Protein AF-A0A7Y6WVG9-F1 (afdb_monomer)

Nearest PDB structures (foldseek):
  2kzs-assembly1_A  TM=5.452E-01  e=2.997E+00  Homo sapiens
  3g6i-assembly1_A-2  TM=3.743E-01  e=1.807E+00  Bacteroides thetaiotaomicron VPI-5482

Mean predicted aligned error: 2.06 Å

Radius of gyration: 11.89 Å; Cα contacts (8 Å, |Δi|>4): 63; chains: 1; bounding box: 29×27×27 Å

Sequence (78 aa):
MSPSDLHKFVEDGIARGRRYGLTSERDLARFVNVQFALGAEFDADPRHAWAADVLKASGVPASTRVDQLCELTAGALR

Foldseek 3Di:
DDPVVVVVLLVLQLVVLVVLVDDDPVLSVLSSVLCVQCHSPLLPDPVNVVLVVLSNDPPDDSVRSSVVSNVVSVVVND

pLDDT: mean 97.08, std 3.14, range [79.06, 98.81]

Secondary structure (DSSP, 8-state):
--HHHHHHHHHHHHHHHHHTT--SHHHHHHHHHHHHHH-TTTTT-GGGHHHHHHHH-TTS-HHHHHHHHHHHHHHHT-

Solvent-accessible surface area (backbone atoms only — not comparable to full-atom values): 4433 Å² tot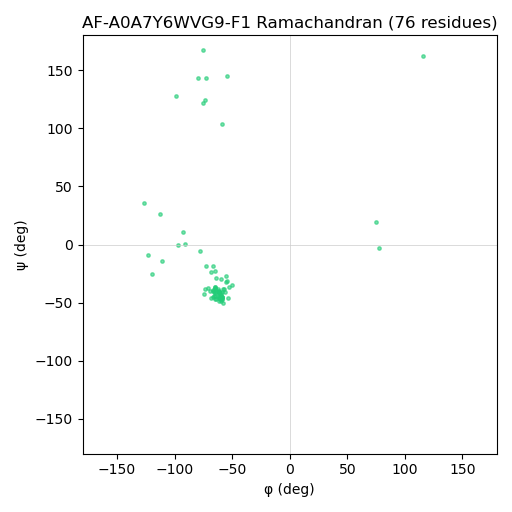al; per-residue (Å²): 129,53,75,69,54,48,53,50,52,49,52,52,32,39,57,54,36,41,76,56,65,42,80,51,70,68,49,29,53,51,50,33,51,49,28,74,73,68,32,91,54,34,63,76,34,79,96,34,49,65,47,34,53,45,56,62,45,78,97,54,56,56,62,59,32,47,52,52,47,52,55,52,49,63,57,71,75,105

Structure (mmCIF, N/CA/C/O backb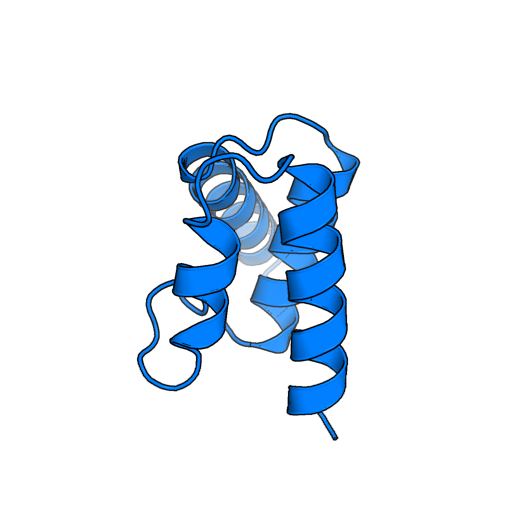one):
data_AF-A0A7Y6WVG9-F1
#
_entry.id   AF-A0A7Y6WVG9-F1
#
loop_
_atom_site.group_PDB
_atom_site.id
_atom_site.type_symbol
_atom_site.label_atom_id
_atom_site.label_alt_id
_atom_site.label_comp_id
_atom_site.label_asym_id
_atom_site.label_entity_id
_atom_site.label_seq_id
_atom_site.pdbx_PDB_ins_code
_atom_site.Cartn_x
_atom_site.Cartn_y
_atom_site.Cartn_z
_atom_site.occupancy
_atom_site.B_iso_or_equiv
_atom_site.auth_seq_id
_atom_site.auth_comp_id
_atom_site.auth_asym_id
_atom_site.auth_atom_id
_atom_site.pdbx_PDB_model_num
ATOM 1 N N . MET A 1 1 ? 12.954 6.458 -14.495 1.00 81.75 1 MET A N 1
ATOM 2 C CA . MET A 1 1 ? 11.661 7.113 -14.217 1.00 81.75 1 MET A CA 1
ATOM 3 C C . MET A 1 1 ? 11.865 8.608 -14.382 1.00 81.75 1 MET A C 1
ATOM 5 O O . MET A 1 1 ? 12.785 9.132 -13.762 1.00 81.75 1 MET A O 1
ATOM 9 N N . SER A 1 2 ? 11.112 9.266 -15.264 1.00 96.19 2 SER A N 1
ATOM 10 C CA . SER A 1 2 ? 11.111 10.733 -15.352 1.00 96.19 2 SER A CA 1
ATOM 11 C C . S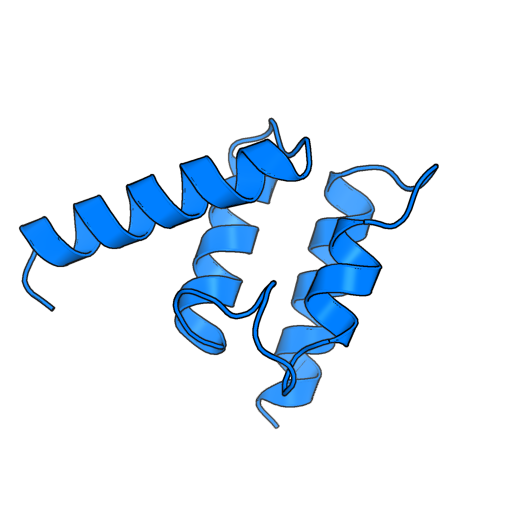ER A 1 2 ? 10.315 11.349 -14.186 1.00 96.19 2 SER A C 1
ATOM 13 O O . SER A 1 2 ? 9.573 10.628 -13.516 1.00 96.19 2 SER A O 1
ATOM 15 N N . PRO A 1 3 ? 10.406 12.668 -13.931 1.00 94.88 3 PRO A N 1
ATOM 16 C CA . PRO A 1 3 ? 9.569 13.319 -12.919 1.00 94.88 3 PRO A CA 1
ATOM 17 C C . PRO A 1 3 ? 8.061 13.140 -13.155 1.00 94.88 3 PRO A C 1
ATOM 19 O O . PRO A 1 3 ? 7.311 12.912 -12.210 1.00 94.88 3 PRO A O 1
ATOM 22 N N . SER A 1 4 ? 7.609 13.180 -14.412 1.00 96.31 4 SER A N 1
ATOM 23 C CA . SER A 1 4 ? 6.202 12.933 -14.755 1.00 96.31 4 SER A CA 1
ATOM 24 C C . SER A 1 4 ? 5.793 11.485 -14.488 1.00 96.31 4 SER A C 1
ATOM 26 O O . SER A 1 4 ? 4.710 11.248 -13.956 1.00 96.31 4 SER A O 1
ATOM 28 N N . ASP A 1 5 ? 6.675 10.526 -14.785 1.00 96.25 5 ASP A N 1
ATOM 29 C CA . ASP A 1 5 ? 6.422 9.115 -14.474 1.00 96.25 5 ASP A CA 1
ATOM 30 C C . ASP A 1 5 ? 6.342 8.888 -12.960 1.00 96.25 5 ASP A C 1
ATOM 32 O O . ASP A 1 5 ? 5.531 8.089 -12.504 1.00 96.25 5 ASP A O 1
ATOM 36 N N . LEU A 1 6 ? 7.156 9.606 -12.177 1.00 97.62 6 LEU A N 1
ATOM 37 C CA . LEU A 1 6 ? 7.146 9.532 -10.718 1.00 97.62 6 LEU A CA 1
ATOM 38 C C . LEU A 1 6 ? 5.828 10.037 -10.134 1.00 97.62 6 LEU A C 1
ATOM 40 O O . LEU A 1 6 ? 5.244 9.363 -9.289 1.00 97.62 6 LEU A O 1
ATOM 44 N N . HIS A 1 7 ? 5.339 11.191 -10.593 1.00 97.75 7 HIS A N 1
ATOM 45 C CA . HIS A 1 7 ? 4.040 11.704 -10.154 1.00 97.75 7 HIS A CA 1
ATOM 46 C C . HIS A 1 7 ? 2.922 10.718 -10.469 1.00 97.75 7 HIS A C 1
ATOM 48 O O . HIS A 1 7 ? 2.148 10.374 -9.581 1.00 97.75 7 HIS A O 1
ATOM 54 N N . LYS A 1 8 ? 2.902 10.187 -11.696 1.00 97.75 8 LYS A N 1
ATOM 55 C CA . LYS A 1 8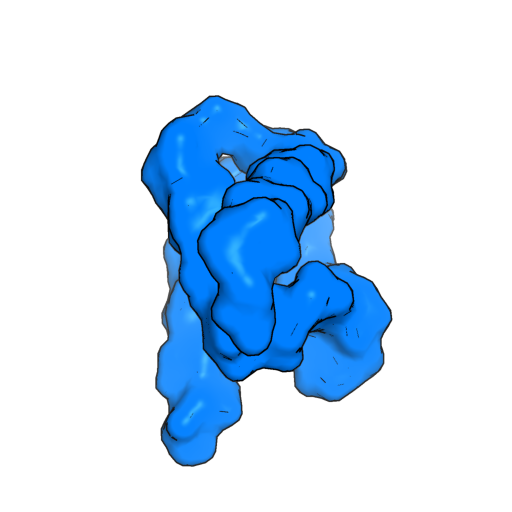 ? 1.918 9.184 -12.096 1.00 97.75 8 LYS A CA 1
ATOM 56 C C . LYS A 1 8 ? 2.001 7.925 -11.230 1.00 97.75 8 LYS A C 1
ATOM 58 O O . LYS A 1 8 ? 0.974 7.426 -10.789 1.00 97.75 8 LYS A O 1
ATOM 63 N N . PHE A 1 9 ? 3.210 7.440 -10.943 1.00 97.88 9 PHE A N 1
ATOM 64 C CA . PHE A 1 9 ? 3.421 6.275 -10.083 1.00 97.88 9 PHE A CA 1
ATOM 65 C C . PHE A 1 9 ? 2.841 6.492 -8.677 1.00 97.88 9 PHE A C 1
ATOM 67 O O . PHE A 1 9 ? 2.124 5.635 -8.164 1.00 97.88 9 PHE A O 1
ATOM 74 N N . VAL A 1 10 ? 3.091 7.662 -8.080 1.00 98.38 10 VAL A N 1
ATOM 75 C CA . VAL A 1 10 ? 2.547 8.031 -6.764 1.00 98.38 10 VAL A CA 1
ATOM 76 C C . VAL A 1 10 ? 1.022 8.173 -6.808 1.00 98.38 10 VAL A C 1
ATOM 78 O O . VAL A 1 10 ? 0.339 7.654 -5.926 1.00 98.38 10 VAL A O 1
ATOM 81 N N . GLU A 1 11 ? 0.468 8.832 -7.827 1.00 98.38 11 GLU A N 1
ATOM 82 C CA . GLU A 1 11 ? -0.982 8.992 -8.007 1.00 98.38 11 GLU A CA 1
ATOM 83 C C . GLU A 1 11 ? -1.693 7.642 -8.171 1.00 98.38 11 GLU A C 1
ATOM 85 O O . GLU A 1 11 ? -2.706 7.392 -7.510 1.00 98.38 11 GLU A O 1
ATOM 90 N N . ASP A 1 12 ? -1.134 6.747 -8.988 1.00 98.19 12 ASP A N 1
ATOM 91 C CA . ASP A 1 12 ? -1.651 5.395 -9.198 1.00 98.19 12 ASP A CA 1
ATOM 92 C C . ASP A 1 12 ? -1.582 4.581 -7.890 1.00 98.19 12 ASP A C 1
ATOM 94 O O . ASP A 1 12 ? -2.545 3.897 -7.529 1.00 98.19 12 ASP A O 1
ATOM 98 N N . GLY A 1 13 ? -0.493 4.705 -7.123 1.00 98.38 13 GLY A N 1
ATOM 99 C CA . GLY A 1 13 ? -0.351 4.096 -5.799 1.00 98.38 13 GLY A CA 1
ATOM 100 C C . GLY A 1 13 ? -1.381 4.603 -4.784 1.00 98.38 13 GLY A C 1
ATOM 101 O O . GLY A 1 13 ? -2.018 3.800 -4.098 1.00 98.38 13 GLY A O 1
ATOM 102 N N . ILE A 1 14 ? -1.629 5.916 -4.735 1.00 98.69 14 ILE A N 1
ATOM 103 C CA . ILE A 1 14 ? -2.676 6.521 -3.893 1.00 98.69 14 ILE A CA 1
ATOM 104 C C . ILE A 1 14 ? -4.059 6.004 -4.302 1.00 98.69 14 ILE A C 1
ATOM 106 O O . ILE A 1 14 ? -4.860 5.614 -3.447 1.00 98.69 14 ILE A O 1
ATOM 110 N N . ALA A 1 15 ? -4.355 5.975 -5.604 1.00 98.50 15 ALA A N 1
ATOM 111 C CA . ALA A 1 15 ? -5.628 5.481 -6.118 1.00 98.50 15 ALA A CA 1
ATOM 112 C C . ALA A 1 15 ? -5.847 3.999 -5.774 1.00 98.50 15 ALA A C 1
ATOM 114 O O . ALA A 1 15 ? -6.956 3.618 -5.396 1.00 98.50 15 ALA A O 1
ATOM 115 N N . ARG A 1 16 ? -4.798 3.171 -5.850 1.00 98.25 16 ARG A N 1
ATOM 116 C CA . ARG A 1 16 ? -4.834 1.749 -5.467 1.00 98.25 16 ARG A CA 1
ATOM 117 C C . ARG A 1 16 ? -5.015 1.582 -3.956 1.00 98.25 16 ARG A C 1
ATOM 119 O O . ARG A 1 16 ? -5.925 0.865 -3.547 1.00 98.25 16 ARG A O 1
ATOM 126 N N . GLY A 1 17 ? -4.272 2.316 -3.127 1.00 98.31 17 GLY A N 1
ATOM 127 C CA . GLY A 1 17 ? -4.433 2.303 -1.667 1.00 98.31 17 GLY A CA 1
ATOM 128 C C . GLY A 1 17 ? -5.858 2.655 -1.217 1.00 98.31 17 GLY A C 1
ATOM 129 O O . GLY A 1 17 ? -6.434 1.976 -0.364 1.00 98.31 17 GLY A O 1
ATOM 130 N N . ARG A 1 18 ? -6.495 3.644 -1.858 1.00 98.50 18 ARG A N 1
ATOM 131 C CA . ARG A 1 18 ? -7.898 4.014 -1.584 1.00 98.50 18 ARG A CA 1
ATOM 132 C C . ARG A 1 18 ? -8.892 2.875 -1.829 1.00 98.50 18 ARG A C 1
ATOM 134 O 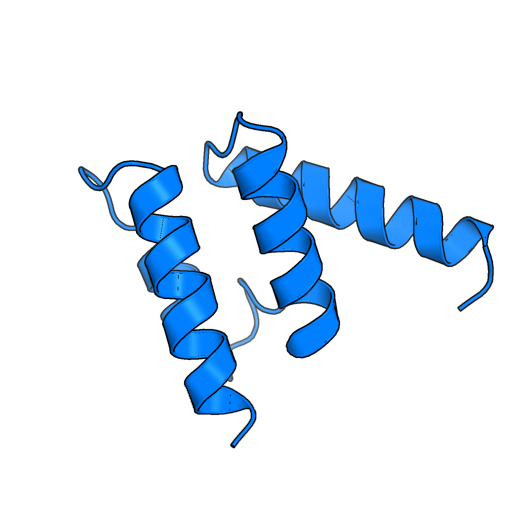O . ARG A 1 18 ? -9.893 2.800 -1.121 1.00 98.50 18 ARG A O 1
ATOM 141 N N . ARG A 1 19 ? -8.620 1.951 -2.761 1.00 98.00 19 ARG A N 1
ATOM 142 C CA . ARG A 1 19 ? -9.476 0.767 -3.001 1.00 98.00 19 ARG A CA 1
ATOM 143 C C . ARG A 1 19 ? -9.514 -0.185 -1.802 1.00 98.00 19 ARG A C 1
ATOM 145 O O . ARG A 1 19 ? -10.490 -0.908 -1.645 1.00 98.00 19 ARG A O 1
ATOM 152 N N . TYR A 1 20 ? -8.506 -0.138 -0.929 1.00 98.00 20 TYR A N 1
ATOM 153 C CA . TYR A 1 20 ? -8.460 -0.885 0.334 1.00 98.00 20 TYR A CA 1
ATOM 154 C C . TYR A 1 20 ? -9.008 -0.099 1.535 1.00 98.00 20 TYR A C 1
ATOM 156 O O . TYR A 1 20 ? -8.821 -0.508 2.687 1.00 98.00 20 TYR A O 1
ATOM 164 N N . GLY A 1 21 ? -9.660 1.041 1.293 1.00 98.06 21 GLY A N 1
ATOM 165 C CA . GLY A 1 21 ? -10.221 1.895 2.339 1.00 98.06 21 GLY A CA 1
ATOM 166 C C . GLY A 1 21 ? -9.178 2.708 3.109 1.00 98.06 21 GLY A C 1
ATOM 167 O O . GLY A 1 21 ? -9.464 3.152 4.218 1.00 98.06 21 GLY A O 1
ATOM 168 N N . LEU A 1 22 ? -7.973 2.894 2.560 1.00 98.44 22 LEU A N 1
ATOM 169 C CA . LEU A 1 22 ? -6.972 3.785 3.148 1.00 98.44 22 LEU A CA 1
ATOM 170 C C . LEU A 1 22 ? -7.366 5.242 2.874 1.00 98.44 22 LEU A C 1
ATOM 172 O O . LEU A 1 22 ? -7.527 5.638 1.718 1.00 98.44 22 LEU A O 1
ATOM 176 N N . THR A 1 23 ? -7.529 6.035 3.931 1.00 97.44 23 THR A N 1
ATOM 177 C CA . THR A 1 23 ? -7.993 7.430 3.830 1.00 97.44 23 THR A CA 1
ATOM 178 C C . THR A 1 23 ? -6.996 8.444 4.373 1.00 97.44 23 THR A C 1
ATOM 180 O O . THR A 1 23 ? -7.016 9.592 3.935 1.00 97.44 23 THR A O 1
ATOM 183 N N . SER A 1 24 ? -6.119 8.046 5.299 1.00 98.44 24 SER A N 1
ATOM 184 C CA . SER A 1 24 ? -5.125 8.949 5.873 1.00 98.44 24 SER A CA 1
ATOM 185 C C . SER A 1 24 ? -3.934 9.131 4.927 1.00 98.44 24 SER A C 1
ATOM 187 O O . SER A 1 24 ? -3.491 8.185 4.271 1.00 98.44 24 SER A O 1
ATOM 189 N N . GLU A 1 25 ? -3.377 10.344 4.879 1.00 98.50 25 GLU A N 1
ATOM 190 C CA . GLU A 1 25 ? -2.164 10.630 4.101 1.00 98.50 25 GLU A CA 1
ATOM 191 C C . GLU A 1 25 ? -0.992 9.740 4.530 1.00 98.50 25 GLU A C 1
ATOM 193 O O . GLU A 1 25 ? -0.245 9.247 3.688 1.00 98.50 25 GLU A O 1
ATOM 198 N N . ARG A 1 26 ? -0.871 9.471 5.838 1.00 98.31 26 ARG A N 1
ATOM 199 C CA . ARG A 1 26 ? 0.161 8.592 6.403 1.00 98.31 26 ARG A CA 1
ATOM 200 C C . ARG A 1 26 ? 0.073 7.175 5.835 1.00 98.31 26 ARG A C 1
ATOM 202 O O . ARG A 1 26 ? 1.098 6.618 5.443 1.00 98.31 26 ARG A O 1
ATOM 209 N N . ASP A 1 27 ? -1.122 6.591 5.811 1.00 98.69 27 ASP A N 1
ATOM 210 C CA . ASP A 1 27 ? -1.321 5.216 5.345 1.00 98.69 27 ASP A CA 1
ATOM 211 C C . ASP A 1 27 ? -1.106 5.109 3.834 1.00 98.69 27 ASP A C 1
ATOM 213 O O . ASP A 1 27 ? -0.464 4.172 3.361 1.00 98.69 27 ASP A O 1
ATOM 217 N N . LEU A 1 28 ? -1.576 6.106 3.078 1.00 98.81 28 LEU A N 1
ATOM 218 C CA . LEU A 1 28 ? -1.374 6.177 1.632 1.00 98.81 28 LEU A CA 1
ATOM 219 C C . LEU A 1 28 ? 0.109 6.338 1.271 1.00 98.81 28 LEU A C 1
ATOM 221 O O . LEU A 1 28 ? 0.602 5.618 0.407 1.00 98.81 28 LEU A O 1
ATOM 225 N N . ALA A 1 29 ? 0.844 7.212 1.962 1.00 98.75 29 ALA A N 1
ATOM 226 C CA . ALA A 1 29 ? 2.281 7.378 1.745 1.00 98.75 29 ALA A CA 1
ATOM 227 C C . ALA A 1 29 ? 3.055 6.083 2.039 1.00 98.75 29 ALA A C 1
ATOM 229 O O . ALA A 1 29 ? 3.944 5.696 1.283 1.00 98.75 29 ALA A O 1
ATOM 230 N N . ARG A 1 30 ? 2.694 5.367 3.110 1.00 98.75 30 ARG A N 1
ATOM 231 C CA . ARG A 1 30 ? 3.305 4.073 3.445 1.00 98.75 30 ARG A CA 1
ATOM 232 C C . ARG A 1 30 ? 2.975 2.985 2.428 1.00 98.75 30 ARG A C 1
ATOM 234 O O . ARG A 1 30 ? 3.866 2.225 2.065 1.00 98.75 30 ARG A O 1
ATOM 241 N N . PHE A 1 31 ? 1.744 2.943 1.927 1.00 98.81 31 PHE A N 1
ATOM 242 C CA . PHE A 1 31 ? 1.364 2.047 0.835 1.00 98.81 31 PHE A CA 1
ATOM 243 C C . PHE A 1 31 ? 2.209 2.308 -0.423 1.00 98.81 31 PHE A C 1
ATOM 245 O O . PHE A 1 31 ? 2.760 1.374 -1.001 1.00 98.81 31 PHE A O 1
ATOM 252 N N . VAL A 1 32 ? 2.375 3.577 -0.808 1.00 98.75 32 VAL A N 1
ATOM 253 C CA . VAL A 1 32 ? 3.234 3.979 -1.935 1.00 98.75 32 VAL A CA 1
ATOM 254 C C . VAL A 1 32 ? 4.700 3.600 -1.682 1.00 98.75 32 VAL A C 1
ATOM 256 O O . VAL A 1 32 ? 5.373 3.118 -2.587 1.00 98.75 32 VAL A O 1
ATOM 259 N N . ASN A 1 33 ? 5.206 3.719 -0.452 1.00 98.50 33 ASN A N 1
ATOM 260 C CA . ASN A 1 33 ? 6.561 3.256 -0.127 1.00 98.50 33 ASN A CA 1
ATOM 261 C C . ASN A 1 33 ? 6.727 1.743 -0.335 1.00 98.50 33 ASN A C 1
ATOM 263 O O . ASN A 1 33 ? 7.743 1.306 -0.873 1.00 98.50 33 ASN A O 1
ATOM 267 N N . VAL A 1 34 ? 5.731 0.938 0.047 1.00 98.62 34 VAL A N 1
ATOM 268 C CA . VAL A 1 34 ? 5.737 -0.511 -0.222 1.00 98.62 34 VAL A CA 1
ATOM 269 C C . VAL A 1 34 ? 5.682 -0.786 -1.727 1.00 98.62 34 VAL A C 1
ATOM 271 O O . VAL A 1 34 ? 6.396 -1.659 -2.216 1.00 98.62 34 VAL A O 1
ATOM 274 N N . GLN A 1 35 ? 4.922 0.010 -2.481 1.00 98.38 35 GLN A N 1
ATOM 275 C CA . GLN A 1 35 ? 4.894 -0.050 -3.942 1.00 98.38 35 GLN A CA 1
ATOM 276 C C . GLN A 1 35 ? 6.278 0.202 -4.564 1.00 98.38 35 GLN A C 1
ATOM 278 O O . GLN A 1 35 ? 6.676 -0.507 -5.486 1.00 98.38 35 GLN A O 1
ATOM 283 N N . PHE A 1 36 ? 7.048 1.163 -4.046 1.00 98.06 36 PHE A N 1
ATOM 284 C CA . PHE A 1 36 ? 8.437 1.365 -4.474 1.00 98.06 36 PHE A CA 1
ATOM 285 C C . PHE A 1 36 ? 9.344 0.180 -4.127 1.00 98.06 36 PHE A C 1
ATOM 287 O O . PHE A 1 36 ? 10.242 -0.140 -4.903 1.00 98.06 36 PHE A O 1
ATOM 294 N N . ALA A 1 37 ? 9.122 -0.464 -2.981 1.00 97.75 37 ALA A N 1
ATOM 295 C CA . ALA A 1 37 ? 9.946 -1.574 -2.514 1.00 97.75 37 ALA A CA 1
ATOM 296 C C . ALA A 1 37 ? 9.699 -2.883 -3.279 1.00 97.75 37 ALA A C 1
ATOM 298 O O . ALA A 1 37 ? 10.646 -3.600 -3.593 1.00 97.75 37 ALA A O 1
ATOM 299 N N . LEU A 1 38 ? 8.434 -3.209 -3.553 1.00 97.12 38 LEU A N 1
ATOM 300 C CA . LEU A 1 38 ? 8.022 -4.522 -4.067 1.00 97.12 38 LEU A CA 1
ATOM 301 C C . LEU A 1 38 ? 7.534 -4.488 -5.524 1.00 97.12 38 LEU A C 1
ATOM 303 O O . LEU A 1 38 ? 7.444 -5.531 -6.173 1.00 97.12 38 LEU A O 1
ATOM 307 N N . GLY A 1 39 ? 7.255 -3.296 -6.056 1.00 96.31 39 GLY A N 1
ATOM 308 C CA . GLY A 1 39 ? 6.783 -3.070 -7.420 1.00 96.31 39 GLY A CA 1
ATOM 309 C C . GLY A 1 39 ? 5.367 -2.486 -7.489 1.00 96.31 39 GLY A C 1
ATOM 310 O O . GLY A 1 39 ? 4.586 -2.558 -6.541 1.00 96.31 39 GLY A O 1
ATOM 311 N N . ALA A 1 40 ? 5.025 -1.918 -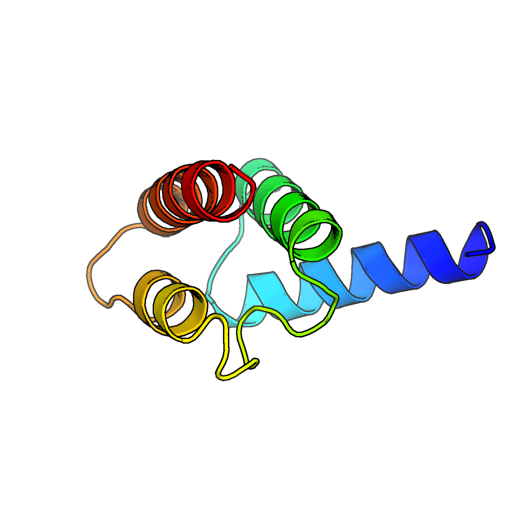8.653 1.00 95.81 40 ALA A N 1
ATOM 312 C CA . ALA A 1 40 ? 3.781 -1.172 -8.893 1.00 95.81 40 ALA A CA 1
ATOM 313 C C . ALA A 1 40 ? 2.497 -1.935 -8.511 1.00 95.81 40 ALA A C 1
ATOM 315 O O . ALA A 1 40 ? 1.550 -1.339 -7.999 1.00 95.81 40 ALA A O 1
ATOM 316 N N . GLU A 1 41 ? 2.499 -3.248 -8.737 1.00 96.44 41 GLU A N 1
ATOM 317 C CA . GLU A 1 41 ? 1.345 -4.140 -8.597 1.00 96.44 41 GLU A CA 1
ATOM 318 C C . GLU A 1 41 ? 1.521 -5.146 -7.442 1.00 96.44 41 GLU A C 1
ATOM 320 O O . GLU A 1 41 ? 0.959 -6.238 -7.479 1.00 96.44 41 GLU A O 1
ATOM 325 N N . PHE A 1 42 ? 2.320 -4.814 -6.417 1.00 98.12 42 PHE A N 1
ATOM 326 C CA . PHE A 1 42 ? 2.671 -5.742 -5.328 1.00 98.12 42 PHE A CA 1
ATOM 327 C C . PHE A 1 42 ? 1.465 -6.371 -4.607 1.00 98.12 42 PHE A C 1
ATOM 329 O O . PHE A 1 42 ? 1.535 -7.499 -4.144 1.00 98.12 42 PHE A O 1
ATOM 336 N N . ASP A 1 43 ? 0.350 -5.658 -4.507 1.00 97.88 43 ASP A N 1
ATOM 337 C CA . ASP A 1 43 ? -0.899 -6.095 -3.870 1.00 97.88 43 ASP A CA 1
ATOM 338 C C . ASP A 1 43 ? -1.740 -7.050 -4.744 1.00 97.88 43 ASP A C 1
ATOM 340 O O . ASP A 1 43 ? -2.775 -7.542 -4.297 1.00 97.88 43 ASP A O 1
ATOM 344 N N . ALA A 1 44 ? -1.330 -7.285 -5.990 1.00 97.12 44 ALA A N 1
ATOM 345 C CA . ALA A 1 44 ? -1.929 -8.249 -6.912 1.00 97.12 44 ALA A CA 1
ATOM 346 C C . ALA A 1 44 ? -0.913 -9.289 -7.420 1.00 97.12 44 ALA A C 1
ATOM 348 O O . ALA A 1 44 ? -1.302 -10.261 -8.069 1.00 97.12 44 ALA A O 1
ATOM 349 N N . ASP A 1 45 ? 0.376 -9.105 -7.128 1.00 97.38 45 ASP A N 1
ATOM 350 C CA . ASP A 1 45 ? 1.447 -10.005 -7.540 1.00 97.38 45 ASP A CA 1
ATOM 351 C C . ASP A 1 45 ? 1.420 -11.311 -6.716 1.00 97.38 45 ASP A C 1
ATOM 353 O O . ASP A 1 45 ? 1.537 -11.260 -5.487 1.00 97.38 45 ASP A O 1
ATOM 357 N N . PRO A 1 46 ? 1.336 -12.501 -7.349 1.00 96.56 46 PRO A N 1
ATOM 358 C CA . PRO A 1 46 ? 1.362 -13.786 -6.645 1.00 96.56 46 PRO A CA 1
ATOM 359 C C . PRO A 1 46 ? 2.589 -14.005 -5.746 1.00 96.56 46 PRO A C 1
ATOM 361 O O . PRO A 1 46 ? 2.495 -14.727 -4.754 1.00 96.56 46 PRO A O 1
ATOM 364 N N . ARG A 1 47 ? 3.733 -13.371 -6.042 1.00 95.94 47 ARG A N 1
ATOM 365 C CA . ARG A 1 47 ? 4.945 -13.423 -5.194 1.00 95.94 47 ARG A CA 1
ATOM 366 C C . ARG A 1 47 ? 4.751 -12.725 -3.845 1.00 95.94 47 ARG A C 1
ATOM 368 O O . ARG A 1 47 ? 5.520 -12.948 -2.911 1.00 95.94 47 ARG A O 1
ATOM 375 N N . HIS A 1 48 ? 3.735 -11.875 -3.747 1.00 96.62 48 HIS A N 1
ATOM 376 C CA . HIS A 1 48 ? 3.404 -11.061 -2.587 1.00 96.62 48 HIS A CA 1
ATOM 377 C C . HIS A 1 48 ? 1.941 -11.268 -2.171 1.00 96.62 48 HIS A C 1
ATOM 379 O O . HIS A 1 48 ? 1.299 -10.339 -1.694 1.00 96.62 48 HIS A O 1
ATOM 385 N N . ALA A 1 49 ? 1.409 -12.491 -2.305 1.00 97.00 49 ALA A N 1
ATOM 386 C CA . ALA A 1 49 ? 0.022 -12.811 -1.939 1.00 97.00 49 ALA A CA 1
ATOM 387 C C . ALA A 1 49 ? -0.359 -12.337 -0.518 1.00 97.00 49 ALA A C 1
ATOM 389 O O . ALA A 1 49 ? -1.456 -11.821 -0.306 1.00 97.00 49 ALA A O 1
ATOM 390 N N . TRP A 1 50 ? 0.594 -12.392 0.420 1.00 97.75 50 TRP A N 1
ATOM 391 C CA . TRP A 1 50 ? 0.444 -11.874 1.783 1.00 97.75 50 TRP A CA 1
ATOM 392 C C . TRP A 1 50 ? 0.043 -10.391 1.838 1.00 97.75 50 TRP A C 1
ATOM 394 O O . TRP A 1 50 ? -0.672 -9.988 2.752 1.00 97.75 50 TRP A O 1
ATOM 404 N N . ALA A 1 51 ? 0.474 -9.566 0.879 1.00 98.25 51 ALA A N 1
ATOM 405 C CA . ALA A 1 51 ? 0.145 -8.146 0.842 1.00 98.25 51 ALA A CA 1
ATOM 406 C C . ALA A 1 51 ? -1.351 -7.952 0.585 1.00 98.25 51 ALA A C 1
ATOM 408 O O . ALA A 1 51 ? -2.007 -7.189 1.295 1.00 98.25 51 ALA A O 1
ATOM 409 N N . ALA A 1 52 ? -1.900 -8.695 -0.380 1.00 97.12 52 ALA A N 1
ATOM 410 C CA . ALA A 1 52 ? -3.327 -8.695 -0.675 1.00 97.12 52 ALA A CA 1
ATOM 411 C C . ALA A 1 52 ? -4.150 -9.179 0.528 1.00 97.12 52 ALA A C 1
ATOM 413 O O . ALA A 1 52 ? -5.176 -8.577 0.845 1.00 97.12 52 ALA A O 1
ATOM 414 N N . ASP A 1 53 ? -3.690 -10.232 1.210 1.00 98.19 53 ASP A N 1
ATOM 415 C CA . ASP A 1 53 ? -4.369 -10.803 2.377 1.00 98.19 53 ASP A CA 1
ATOM 416 C C . ASP A 1 53 ? -4.421 -9.809 3.544 1.00 98.19 53 ASP A C 1
ATOM 418 O O . ASP A 1 53 ? -5.493 -9.552 4.098 1.00 98.19 53 ASP A O 1
ATOM 422 N N . VAL A 1 54 ? -3.290 -9.169 3.862 1.00 98.50 54 VAL A N 1
ATOM 423 C CA . VAL A 1 54 ? -3.214 -8.118 4.890 1.00 98.50 54 VAL A CA 1
ATOM 424 C C . VAL A 1 54 ? -4.117 -6.943 4.531 1.00 98.50 54 VAL A C 1
ATOM 426 O O . VAL A 1 54 ? -4.897 -6.476 5.361 1.00 98.50 54 VAL A O 1
ATOM 429 N N . LEU A 1 55 ? -4.066 -6.477 3.282 1.00 98.38 55 LEU A N 1
ATOM 430 C CA . LEU A 1 55 ? -4.867 -5.346 2.822 1.00 98.38 55 LEU A CA 1
ATOM 431 C C . LEU A 1 55 ? -6.370 -5.660 2.760 1.00 98.38 55 LEU A C 1
ATOM 433 O O . LEU A 1 55 ? -7.168 -4.733 2.856 1.00 98.38 55 LEU A O 1
ATOM 437 N N . LYS A 1 56 ? -6.793 -6.921 2.646 1.00 98.06 56 LYS A N 1
ATOM 438 C CA . LYS A 1 56 ? -8.217 -7.317 2.620 1.00 98.06 56 LYS A CA 1
ATOM 439 C C . LYS A 1 56 ? -8.755 -7.775 3.981 1.00 98.06 56 LYS A C 1
ATOM 441 O O . LYS A 1 56 ? -9.942 -8.097 4.076 1.00 98.06 56 LYS A O 1
ATOM 446 N N . ALA A 1 57 ? -7.925 -7.781 5.027 1.00 97.88 57 ALA A N 1
ATOM 447 C CA . ALA A 1 57 ? -8.302 -8.244 6.360 1.00 97.88 57 ALA A CA 1
ATOM 448 C C . ALA A 1 57 ? -9.486 -7.440 6.937 1.00 97.88 57 ALA A C 1
ATOM 450 O O . ALA A 1 57 ? -9.356 -6.295 7.376 1.00 97.88 57 ALA A O 1
ATOM 451 N N . SER A 1 58 ? -10.668 -8.057 6.918 1.00 94.62 58 SER A N 1
ATOM 452 C CA . SER A 1 58 ? -11.909 -7.454 7.408 1.00 94.62 58 SER A CA 1
ATOM 453 C C . SER A 1 58 ? -11.909 -7.376 8.934 1.00 94.62 58 SER A C 1
ATOM 455 O O . SER A 1 58 ? -11.403 -8.267 9.609 1.00 94.62 58 SER A O 1
ATOM 457 N N . GLY A 1 59 ? -12.473 -6.301 9.490 1.00 95.50 59 GLY A N 1
ATOM 458 C CA . GLY A 1 59 ? -12.473 -6.063 10.939 1.00 95.50 59 GLY A CA 1
ATOM 459 C C . GLY A 1 59 ? -11.142 -5.550 11.503 1.00 95.50 59 GLY A C 1
ATOM 460 O O . GLY A 1 59 ? -11.081 -5.226 12.686 1.00 95.50 59 GLY A O 1
ATOM 461 N N . VAL A 1 60 ? -10.100 -5.415 10.674 1.00 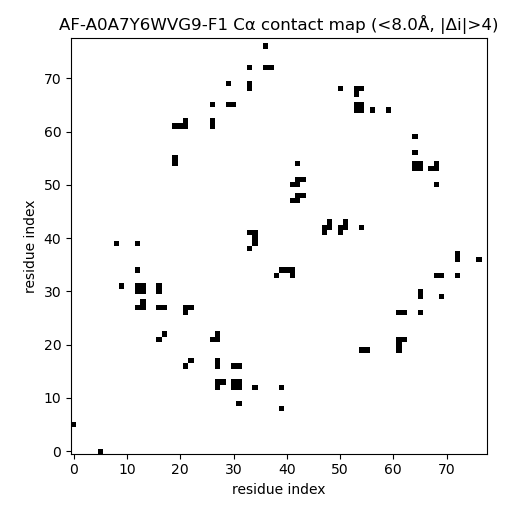97.75 60 VAL A N 1
ATOM 462 C CA . VAL A 1 60 ? -8.815 -4.825 11.068 1.00 97.75 60 VAL A CA 1
ATOM 463 C C . VAL A 1 60 ? -8.755 -3.358 10.616 1.00 97.75 60 VAL A C 1
ATOM 465 O O . VAL A 1 60 ? -8.985 -3.070 9.433 1.00 97.75 60 VAL A O 1
ATOM 468 N N . PRO A 1 61 ? -8.430 -2.406 11.515 1.00 97.94 61 PRO A N 1
ATOM 469 C CA . PRO A 1 61 ? -8.277 -1.001 11.148 1.00 97.94 61 PRO A CA 1
ATOM 470 C C . PRO A 1 61 ? -7.275 -0.794 10.004 1.00 97.94 61 PRO A C 1
ATOM 472 O O . PRO A 1 61 ? -6.260 -1.483 9.916 1.00 97.94 61 PRO A O 1
ATOM 475 N N . ALA A 1 62 ? -7.547 0.185 9.136 1.00 97.38 62 ALA A N 1
ATOM 476 C CA . ALA A 1 62 ? -6.709 0.496 7.974 1.00 97.38 62 ALA A CA 1
ATOM 477 C C . ALA A 1 62 ? -5.239 0.743 8.343 1.00 97.38 62 ALA A C 1
ATOM 479 O O . ALA A 1 62 ? -4.348 0.152 7.737 1.00 97.38 62 ALA A O 1
ATOM 480 N N . SER A 1 63 ? -4.996 1.542 9.381 1.00 98.06 63 SER A N 1
ATOM 481 C CA . SER A 1 63 ? -3.649 1.837 9.869 1.00 98.06 63 SER A CA 1
ATOM 482 C C . SER A 1 63 ? -2.917 0.583 10.346 1.00 98.06 63 SER A C 1
ATOM 484 O O . SER A 1 63 ? -1.756 0.391 10.011 1.00 98.06 63 SER A O 1
ATOM 486 N N . THR A 1 64 ? -3.609 -0.318 11.053 1.00 98.62 64 THR A N 1
ATOM 487 C CA . THR A 1 64 ? -3.035 -1.585 11.531 1.00 98.62 64 THR A CA 1
ATOM 488 C C . THR A 1 64 ? -2.669 -2.510 10.371 1.00 98.62 64 THR A C 1
ATOM 490 O O . THR A 1 64 ? -1.596 -3.107 10.387 1.00 98.62 64 THR A O 1
ATOM 493 N N . ARG A 1 65 ? -3.510 -2.587 9.328 1.00 98.69 65 ARG A N 1
ATOM 494 C CA . ARG A 1 65 ? -3.174 -3.330 8.100 1.00 98.69 65 ARG A CA 1
ATOM 495 C C . ARG A 1 65 ? -1.917 -2.767 7.436 1.00 98.69 65 ARG A C 1
ATOM 497 O O . ARG A 1 65 ? -1.066 -3.532 6.998 1.00 98.69 65 ARG A O 1
ATOM 504 N N . VAL A 1 66 ? -1.774 -1.443 7.375 1.00 98.69 66 VAL A N 1
ATOM 505 C CA . VAL A 1 66 ? -0.592 -0.802 6.777 1.00 98.69 66 VAL A CA 1
ATOM 506 C C . VAL A 1 66 ? 0.659 -0.970 7.640 1.00 98.69 66 VAL A C 1
ATOM 508 O O . VAL A 1 66 ? 1.732 -1.200 7.088 1.00 98.69 66 VAL A O 1
ATOM 511 N N . ASP A 1 67 ? 0.546 -0.913 8.969 1.00 98.56 67 ASP A N 1
ATOM 512 C CA . ASP A 1 67 ? 1.660 -1.216 9.877 1.00 98.56 67 ASP A CA 1
ATOM 513 C C . ASP A 1 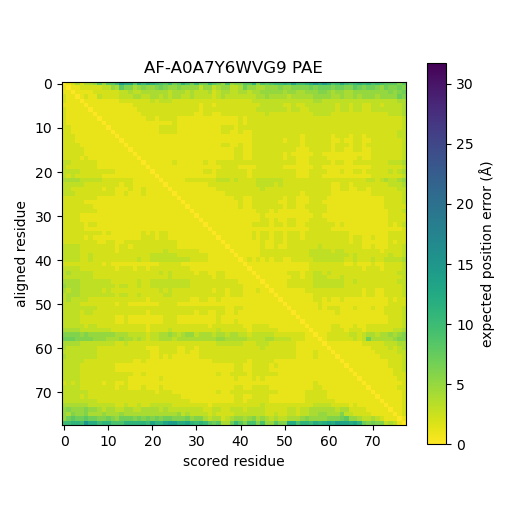67 ? 2.182 -2.643 9.624 1.00 98.56 67 ASP A C 1
ATOM 515 O O . ASP A 1 67 ? 3.368 -2.824 9.340 1.00 98.56 67 ASP A O 1
ATOM 519 N N . GLN A 1 68 ? 1.285 -3.634 9.588 1.00 98.56 68 GLN A N 1
ATOM 520 C CA . GLN A 1 68 ? 1.636 -5.025 9.285 1.00 98.56 68 GLN A CA 1
ATOM 521 C C . GLN A 1 68 ? 2.218 -5.191 7.871 1.00 98.56 68 GLN A C 1
ATOM 523 O O . GLN A 1 68 ? 3.178 -5.939 7.672 1.00 98.56 68 GLN A O 1
ATOM 528 N N . LEU A 1 69 ? 1.670 -4.481 6.880 1.00 98.62 69 LEU A N 1
ATOM 529 C CA . LEU A 1 69 ? 2.197 -4.479 5.515 1.00 98.62 69 LEU A CA 1
ATOM 530 C C . LEU A 1 69 ? 3.657 -3.998 5.489 1.00 98.62 69 LEU A C 1
ATOM 532 O O . LEU A 1 69 ? 4.500 -4.622 4.841 1.00 98.62 69 LEU A O 1
ATOM 536 N N . CYS A 1 70 ? 3.9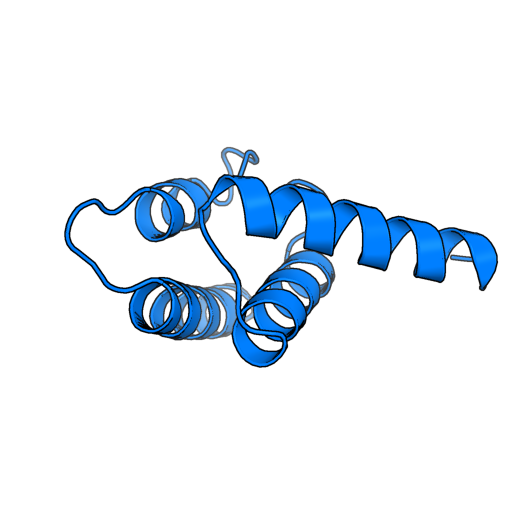74 -2.915 6.204 1.00 98.44 70 CYS A N 1
ATOM 537 C CA . CYS A 1 70 ? 5.335 -2.390 6.299 1.00 98.44 70 CYS A CA 1
ATOM 538 C C . CYS A 1 70 ? 6.292 -3.366 7.000 1.00 98.44 70 CYS A C 1
ATOM 540 O O . CYS A 1 70 ? 7.418 -3.544 6.533 1.00 98.44 70 CYS A O 1
ATOM 542 N N . GLU A 1 71 ? 5.858 -4.019 8.081 1.00 98.06 71 GLU A N 1
ATOM 543 C CA . GLU A 1 71 ? 6.667 -5.012 8.802 1.00 98.06 71 GLU A CA 1
ATOM 544 C C . GLU A 1 71 ? 7.033 -6.210 7.918 1.00 98.06 71 GLU A C 1
ATOM 546 O O . GLU A 1 71 ? 8.206 -6.576 7.815 1.00 98.06 71 GLU A O 1
ATOM 551 N N . LEU A 1 72 ? 6.050 -6.782 7.217 1.00 97.94 72 LEU A N 1
ATOM 552 C CA . LEU A 1 72 ? 6.279 -7.901 6.300 1.00 97.94 72 LEU A CA 1
ATOM 553 C C . LEU A 1 72 ? 7.157 -7.498 5.111 1.00 97.94 72 LEU A C 1
ATOM 555 O O . LEU A 1 72 ? 8.045 -8.255 4.720 1.00 97.94 72 LEU A O 1
ATOM 559 N N . THR A 1 73 ? 6.975 -6.282 4.587 1.00 98.12 73 THR A N 1
ATOM 560 C CA . THR A 1 73 ? 7.838 -5.734 3.528 1.00 98.12 73 THR A CA 1
ATOM 561 C C . THR A 1 73 ? 9.294 -5.667 3.987 1.00 98.12 73 THR A C 1
ATOM 563 O O . THR A 1 73 ? 10.187 -6.103 3.266 1.00 98.12 73 THR A O 1
ATOM 566 N N . ALA A 1 74 ? 9.550 -5.181 5.205 1.00 95.56 74 ALA A N 1
ATOM 567 C CA . ALA A 1 74 ? 10.902 -5.108 5.755 1.00 95.56 74 ALA A CA 1
ATOM 568 C C . ALA A 1 74 ? 11.546 -6.491 5.954 1.00 95.56 74 ALA A C 1
ATOM 570 O O . ALA A 1 74 ? 12.769 -6.600 5.902 1.00 95.56 74 ALA A O 1
ATOM 571 N N . GLY A 1 75 ? 10.751 -7.538 6.190 1.00 94.38 75 GLY A N 1
ATOM 572 C CA . GLY A 1 75 ? 11.224 -8.924 6.217 1.00 94.38 75 GLY A CA 1
ATOM 573 C C . GLY A 1 75 ? 11.539 -9.479 4.825 1.00 94.38 75 GLY A C 1
ATOM 574 O O . GLY A 1 75 ? 12.530 -10.182 4.668 1.00 94.38 75 GLY A O 1
ATOM 575 N N . ALA A 1 76 ? 10.737 -9.130 3.816 1.00 90.75 76 ALA A N 1
ATOM 576 C CA . ALA A 1 76 ? 10.885 -9.612 2.440 1.00 90.75 76 ALA A CA 1
ATOM 577 C C . ALA A 1 76 ? 12.085 -9.015 1.680 1.00 90.75 76 ALA A C 1
ATOM 579 O O . ALA A 1 76 ? 12.491 -9.564 0.661 1.00 90.75 76 ALA A O 1
ATOM 580 N N . LEU A 1 77 ? 12.634 -7.892 2.154 1.00 89.44 77 LEU A N 1
ATOM 581 C CA . LEU A 1 77 ? 13.809 -7.229 1.572 1.00 89.44 77 LEU A CA 1
ATOM 582 C C . LEU A 1 77 ? 15.149 -7.694 2.172 1.00 89.44 77 LEU A C 1
ATOM 584 O O . LEU A 1 77 ? 16.188 -7.137 1.817 1.00 89.44 77 LEU A O 1
ATOM 588 N N . ARG A 1 78 ? 15.127 -8.635 3.121 1.00 79.06 78 ARG A N 1
ATOM 589 C CA . ARG A 1 78 ? 16.328 -9.159 3.789 1.00 79.06 78 ARG A CA 1
ATOM 590 C C . ARG A 1 78 ? 16.961 -10.321 3.040 1.00 79.06 78 ARG A C 1
ATOM 592 O O . ARG A 1 78 ? 16.222 -11.065 2.363 1.00 79.06 78 ARG A O 1
#